Protein AF-A0A845TH77-F1 (afdb_monomer_lite)

Sequence (151 aa):
MNNPIPAAAAADISAVIPEYQSIFIAGQEVIIRQIRIGQLPAVLRAVQPLSHMLIQADALDIKSMLMLYADDCLTLLQVLAGRPREWVDALEVDDAITLFSALLEANLDFFARRVLPLLPQVMGQLRGKAEQLSTLAGPTASKASSKMATA

Radius of gyration: 27.07 Å; chains: 1; bounding box: 74×30×101 Å

Secondary structure (DSSP, 8-state):
--PPPPS-SSSSSTT----PEEEEETTEEEEE-PPPTTTHHHHHHHHGGGHHHHHH-SS--HHHHHHHSHHHHHHHHHHHHT--HHHHHT--HHHHHHHHHHHHHHHHHHIIIIIHHHHHHHHHHHHHHHHHHHHHT--------------

Structure (mmCIF, N/CA/C/O backbone):
data_AF-A0A845TH77-F1
#
_entry.id   AF-A0A845TH77-F1
#
loop_
_atom_site.group_PDB
_atom_site.id
_atom_site.type_symbol
_atom_site.label_atom_id
_atom_site.label_alt_id
_atom_site.label_comp_id
_atom_site.label_asym_id
_atom_site.label_entity_id
_atom_site.label_seq_id
_atom_site.pdbx_PDB_ins_code
_atom_site.Cartn_x
_atom_site.Cartn_y
_atom_site.Cartn_z
_atom_site.occupancy
_atom_site.B_iso_or_equiv
_atom_site.auth_seq_id
_atom_site.auth_comp_id
_atom_site.auth_asym_id
_atom_site.auth_atom_id
_atom_site.pdbx_PDB_model_num
ATOM 1 N N . MET A 1 1 ? -56.174 13.867 14.020 1.00 40.62 1 MET A N 1
ATOM 2 C CA . MET A 1 1 ? -54.808 14.291 14.392 1.00 40.62 1 MET A CA 1
ATOM 3 C C . MET A 1 1 ? -53.822 13.243 13.891 1.00 40.62 1 MET A C 1
ATOM 5 O O . MET A 1 1 ? -53.689 12.214 14.532 1.00 40.62 1 MET A O 1
ATOM 9 N N . ASN A 1 2 ? -53.192 13.472 12.734 1.00 40.78 2 ASN A N 1
ATOM 10 C CA . ASN A 1 2 ? -52.071 12.664 12.238 1.00 40.78 2 ASN A CA 1
ATOM 11 C C . ASN A 1 2 ? -50.800 13.485 12.438 1.00 40.78 2 ASN A C 1
ATOM 13 O O . ASN A 1 2 ? -50.681 14.559 11.854 1.00 40.78 2 ASN A O 1
ATOM 17 N N . ASN A 1 3 ? -49.882 13.003 13.269 1.00 43.22 3 ASN A N 1
ATOM 18 C CA . ASN A 1 3 ? -48.565 13.609 13.417 1.00 43.22 3 ASN A CA 1
ATOM 19 C C . ASN A 1 3 ? -47.627 12.924 12.404 1.00 43.22 3 ASN A C 1
ATOM 21 O O . ASN A 1 3 ? -47.511 11.697 12.467 1.00 43.22 3 ASN A O 1
ATOM 25 N N . PRO A 1 4 ? -47.004 13.631 11.444 1.00 51.97 4 PRO A N 1
ATOM 26 C CA . PRO A 1 4 ? -46.059 12.999 10.535 1.00 51.97 4 PRO A CA 1
ATOM 27 C C . PRO A 1 4 ? -44.796 12.589 11.301 1.00 51.97 4 PRO A C 1
ATOM 29 O O . PRO A 1 4 ? -44.279 13.338 12.130 1.00 51.97 4 PRO A O 1
ATOM 32 N N . ILE A 1 5 ? -44.304 11.383 11.020 1.00 54.16 5 ILE A N 1
ATOM 33 C CA . ILE A 1 5 ? -43.000 10.907 11.492 1.00 54.16 5 ILE A CA 1
ATOM 34 C C . ILE A 1 5 ? -41.933 11.863 10.926 1.00 54.16 5 ILE A C 1
ATOM 36 O O . ILE A 1 5 ? -41.940 12.099 9.714 1.00 54.16 5 ILE A O 1
ATOM 40 N N . PRO A 1 6 ? -41.027 12.433 11.741 1.00 46.31 6 PRO A N 1
ATOM 41 C CA . PRO A 1 6 ? -39.977 13.300 11.225 1.00 46.31 6 PRO A CA 1
ATOM 42 C C . PRO A 1 6 ? -39.059 12.502 10.292 1.00 46.31 6 PRO A C 1
ATOM 44 O O . PRO A 1 6 ? -38.456 11.505 10.689 1.00 46.31 6 PRO A O 1
ATOM 47 N N . ALA A 1 7 ? -38.951 12.960 9.044 1.00 48.81 7 ALA A N 1
ATOM 48 C CA . ALA A 1 7 ? -38.074 12.428 8.003 1.00 48.81 7 ALA A CA 1
ATOM 49 C C . ALA A 1 7 ? -36.592 12.753 8.282 1.00 48.81 7 ALA A C 1
ATOM 51 O O . ALA A 1 7 ? -35.927 13.398 7.479 1.00 48.81 7 ALA A O 1
ATOM 52 N N . ALA A 1 8 ? -36.077 12.351 9.445 1.00 47.66 8 ALA A N 1
ATOM 53 C CA . ALA A 1 8 ? -34.742 12.726 9.914 1.00 47.66 8 ALA A CA 1
ATOM 54 C C . ALA A 1 8 ? -33.864 11.5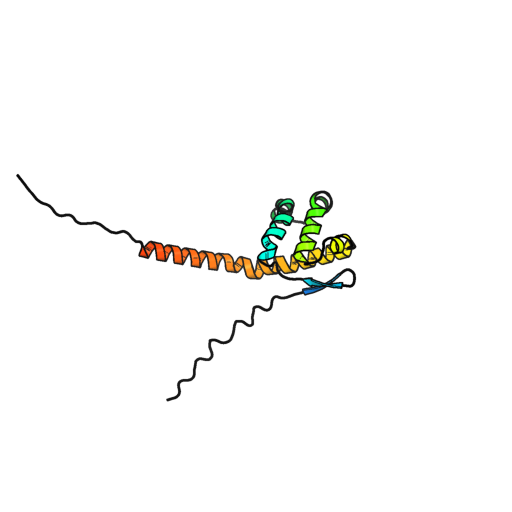34 10.338 1.00 47.66 8 ALA A C 1
ATOM 56 O O . ALA A 1 8 ? -32.885 11.725 11.048 1.00 47.66 8 ALA A O 1
ATOM 57 N N . ALA A 1 9 ? -34.180 10.305 9.918 1.00 47.09 9 ALA A N 1
ATOM 58 C CA . ALA A 1 9 ? -33.424 9.122 10.355 1.00 47.09 9 ALA A CA 1
ATOM 59 C C . ALA A 1 9 ? -33.095 8.111 9.238 1.00 47.09 9 ALA A C 1
ATOM 61 O O . ALA A 1 9 ? -32.941 6.927 9.521 1.00 47.09 9 ALA A O 1
ATOM 62 N N . ALA A 1 10 ? -32.995 8.549 7.975 1.00 41.16 10 ALA A N 1
ATOM 63 C CA . ALA A 1 10 ? -32.714 7.648 6.843 1.00 41.16 10 ALA A CA 1
ATOM 64 C C . ALA A 1 10 ? -31.610 8.108 5.867 1.00 41.16 10 ALA A C 1
ATOM 66 O O . ALA A 1 10 ? -31.280 7.376 4.941 1.00 41.16 10 ALA A O 1
ATOM 67 N N . ALA A 1 11 ? -30.988 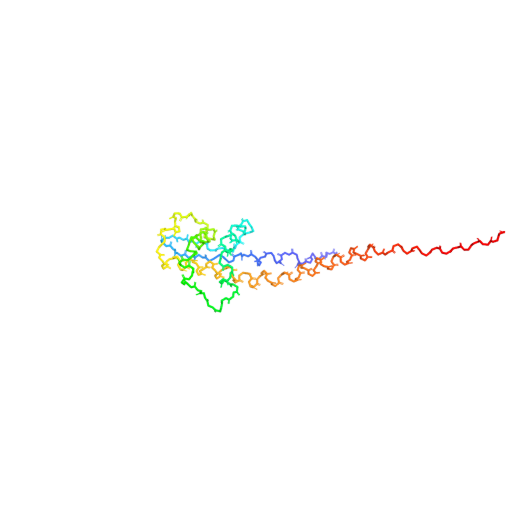9.267 6.077 1.00 44.41 11 ALA A N 1
ATOM 68 C CA . ALA A 1 11 ? -29.784 9.678 5.354 1.00 44.41 11 ALA A CA 1
ATOM 69 C C . ALA A 1 11 ? -28.787 10.111 6.429 1.00 44.41 11 ALA A C 1
ATOM 71 O O . ALA A 1 11 ? -29.055 11.062 7.149 1.00 44.41 11 ALA A O 1
ATOM 72 N N . ASP A 1 12 ? -27.762 9.324 6.745 1.00 50.72 12 ASP A N 1
ATOM 73 C CA . ASP A 1 12 ? -26.471 9.547 6.094 1.00 50.72 12 ASP A CA 1
ATOM 74 C C . ASP A 1 12 ? -25.541 8.315 6.197 1.00 50.72 12 ASP A C 1
ATOM 76 O O . ASP A 1 12 ? -24.373 8.398 6.555 1.00 50.72 12 ASP A O 1
ATOM 80 N N . ILE A 1 13 ? -26.070 7.116 5.931 1.00 44.66 13 ILE A N 1
ATOM 81 C CA . ILE A 1 13 ? -25.246 5.894 5.781 1.00 44.66 13 ILE A CA 1
ATOM 82 C C . ILE A 1 13 ? -24.741 5.763 4.323 1.00 44.66 13 ILE A C 1
ATOM 84 O O . ILE A 1 13 ? -23.925 4.905 4.002 1.00 44.66 13 ILE A O 1
ATOM 88 N N . SER A 1 14 ? -25.177 6.656 3.424 1.00 38.72 14 SER A N 1
ATOM 89 C CA . SER A 1 14 ? -24.775 6.666 2.007 1.00 38.72 14 SER A CA 1
ATOM 90 C C . SER A 1 14 ? -23.397 7.288 1.734 1.00 38.72 14 SER A C 1
ATOM 92 O O . SER A 1 14 ? -22.932 7.220 0.601 1.00 38.72 14 SER A O 1
ATOM 94 N N . ALA A 1 15 ? -22.703 7.843 2.733 1.00 51.47 15 ALA A N 1
ATOM 95 C CA . ALA A 1 15 ? -21.409 8.511 2.537 1.00 51.47 15 ALA A CA 1
ATOM 96 C C . ALA A 1 15 ? -20.170 7.648 2.870 1.00 51.47 15 ALA A C 1
ATOM 98 O O . ALA A 1 15 ? -19.074 8.176 3.056 1.00 51.47 15 ALA A O 1
ATOM 99 N N . VAL A 1 16 ? -20.303 6.317 2.931 1.00 47.34 16 VAL A N 1
ATOM 100 C CA . VAL A 1 16 ? -19.157 5.402 3.103 1.00 47.34 16 VAL A CA 1
ATOM 101 C C . VAL A 1 16 ? -19.146 4.347 2.000 1.00 47.34 16 VAL A C 1
ATOM 103 O O . VAL A 1 16 ? -19.108 3.149 2.257 1.00 47.34 16 VAL A O 1
ATOM 106 N N . ILE A 1 17 ? -19.179 4.781 0.741 1.00 51.06 17 ILE A N 1
ATOM 107 C CA . ILE A 1 17 ? -18.662 3.938 -0.341 1.00 51.06 17 ILE A CA 1
ATOM 108 C C . ILE A 1 17 ? -17.141 4.125 -0.292 1.00 51.06 17 ILE A C 1
ATOM 110 O O . ILE A 1 17 ? -16.672 5.256 -0.449 1.00 51.06 17 ILE A O 1
ATOM 114 N N . PRO A 1 18 ? -16.345 3.089 0.021 1.00 55.78 18 PRO A N 1
ATOM 115 C CA . PRO A 1 18 ? -14.904 3.213 -0.088 1.00 55.78 18 PRO A CA 1
ATOM 116 C C . PRO A 1 18 ? -14.586 3.432 -1.566 1.00 55.78 18 PRO A C 1
ATOM 118 O O . PRO A 1 18 ? -15.008 2.644 -2.412 1.00 55.78 18 PRO A O 1
ATOM 121 N N . GLU A 1 19 ? -13.887 4.518 -1.874 1.00 62.41 19 GLU A N 1
ATOM 122 C CA . GLU A 1 19 ? -13.335 4.725 -3.205 1.00 62.41 19 GLU A CA 1
ATOM 123 C C . GLU A 1 19 ? -12.329 3.598 -3.445 1.00 62.41 19 GLU A C 1
ATOM 125 O O . GLU A 1 19 ? -11.306 3.491 -2.767 1.00 62.41 19 GLU A O 1
ATOM 130 N N . TYR A 1 20 ? -12.690 2.680 -4.336 1.00 69.38 20 TYR A N 1
ATOM 131 C CA . TYR A 1 20 ? -11.771 1.679 -4.846 1.00 69.38 20 TYR A CA 1
ATOM 132 C C . TYR A 1 20 ? -11.293 2.190 -6.196 1.00 69.38 20 TYR A C 1
ATOM 134 O O . TYR A 1 20 ? -12.110 2.456 -7.078 1.00 69.38 20 TYR A O 1
ATOM 142 N N . GLN A 1 21 ? -9.985 2.321 -6.354 1.00 83.69 21 GLN A N 1
ATOM 143 C CA . GLN A 1 21 ? -9.393 2.646 -7.641 1.00 83.69 21 GLN A CA 1
ATOM 144 C C . GLN A 1 21 ? -9.062 1.338 -8.355 1.00 83.69 21 GLN A C 1
ATOM 146 O O . GLN A 1 21 ? -8.429 0.457 -7.777 1.00 83.69 21 GLN A O 1
ATOM 151 N N . SER A 1 22 ? -9.517 1.191 -9.595 1.00 88.81 22 SER A N 1
ATOM 152 C CA . SER A 1 22 ? -9.094 0.086 -10.449 1.00 88.81 22 SER A CA 1
ATOM 153 C C . SER A 1 22 ? -7.936 0.543 -11.329 1.00 88.81 22 SER A C 1
ATOM 155 O O . SER A 1 22 ? -8.014 1.612 -11.939 1.00 88.81 22 SER A O 1
ATOM 157 N N . ILE A 1 23 ? -6.866 -0.246 -11.369 1.00 92.38 23 ILE A N 1
ATOM 158 C CA . ILE A 1 23 ? -5.711 -0.032 -12.246 1.00 92.38 23 ILE A CA 1
ATOM 159 C C . ILE A 1 23 ? -5.384 -1.327 -12.993 1.00 92.38 23 ILE A C 1
ATOM 161 O O . ILE A 1 23 ? -5.614 -2.419 -12.476 1.00 92.38 23 ILE A O 1
ATOM 165 N N . PHE A 1 24 ? -4.836 -1.221 -14.201 1.00 92.81 24 PHE A N 1
ATOM 166 C CA . PHE A 1 24 ? -4.335 -2.374 -14.952 1.00 92.81 24 PHE A CA 1
ATOM 167 C C . PHE A 1 24 ? -2.824 -2.503 -14.751 1.00 92.81 24 PHE A C 1
ATOM 169 O O . PHE A 1 24 ? -2.097 -1.561 -15.045 1.00 92.81 24 PHE A O 1
ATOM 176 N N . ILE A 1 25 ? -2.372 -3.660 -14.265 1.00 95.44 25 ILE A N 1
ATOM 177 C CA . ILE A 1 25 ? -0.963 -3.994 -14.000 1.00 95.44 25 ILE A CA 1
ATOM 178 C C . ILE A 1 25 ? -0.694 -5.387 -14.568 1.00 95.44 25 ILE A C 1
ATOM 180 O O . ILE A 1 25 ? -1.485 -6.300 -14.317 1.00 95.44 25 ILE A O 1
ATOM 184 N N . ALA A 1 26 ? 0.378 -5.565 -15.346 1.00 91.81 26 ALA A N 1
ATOM 185 C CA . ALA A 1 26 ? 0.734 -6.844 -15.971 1.00 91.81 26 ALA A CA 1
ATOM 186 C C . ALA A 1 26 ? -0.445 -7.536 -16.701 1.00 91.81 26 ALA A C 1
ATOM 188 O O . ALA A 1 26 ? -0.648 -8.748 -16.609 1.00 91.81 26 ALA A O 1
ATOM 189 N N . GLY A 1 27 ? -1.285 -6.752 -17.389 1.00 89.25 27 GLY A N 1
ATOM 190 C CA . GLY A 1 27 ? -2.462 -7.252 -18.115 1.00 89.25 27 GLY A CA 1
ATOM 191 C C . GLY A 1 27 ? -3.628 -7.718 -17.232 1.00 89.25 27 GLY A C 1
ATOM 192 O O . GLY A 1 27 ? -4.580 -8.308 -17.742 1.00 89.25 27 GLY A O 1
ATOM 193 N N . GLN A 1 28 ? -3.583 -7.456 -15.924 1.00 91.38 28 GLN A N 1
ATOM 194 C CA . GLN A 1 28 ? -4.634 -7.803 -14.972 1.00 91.38 28 GLN A CA 1
ATOM 195 C C . GLN A 1 28 ? -5.215 -6.563 -14.302 1.00 91.38 28 GLN A C 1
ATOM 197 O O . GLN A 1 28 ? -4.504 -5.620 -13.962 1.00 91.38 28 GLN A O 1
ATOM 202 N N . GLU A 1 29 ? -6.522 -6.592 -14.058 1.00 93.31 29 GLU A N 1
ATOM 203 C CA . GLU A 1 29 ? -7.177 -5.578 -13.242 1.00 93.31 29 GLU A CA 1
ATOM 204 C C . GLU A 1 29 ? -6.818 -5.788 -11.760 1.00 93.31 29 GLU A C 1
ATOM 206 O O . GLU A 1 29 ? -6.990 -6.877 -11.194 1.00 93.31 29 GLU A O 1
ATOM 211 N N . VAL A 1 30 ? -6.310 -4.741 -11.115 1.00 94.25 30 VAL A N 1
ATOM 212 C CA . VAL A 1 30 ? -5.979 -4.702 -9.691 1.00 94.25 30 VAL A CA 1
ATOM 213 C C . VAL A 1 30 ? -6.860 -3.659 -9.018 1.00 94.25 30 VAL A C 1
ATOM 215 O O . VAL A 1 30 ? -6.832 -2.477 -9.350 1.00 94.25 30 VAL A O 1
ATOM 218 N N . ILE A 1 31 ? -7.647 -4.112 -8.041 1.00 91.81 31 ILE A N 1
ATOM 219 C CA . ILE A 1 31 ? -8.531 -3.241 -7.269 1.00 91.81 31 ILE A CA 1
ATOM 220 C C . ILE A 1 31 ? -7.775 -2.745 -6.040 1.00 91.81 31 ILE A C 1
ATOM 222 O O . ILE A 1 31 ? -7.575 -3.494 -5.081 1.00 91.81 31 ILE A O 1
ATOM 226 N N . ILE A 1 32 ? -7.413 -1.469 -6.051 1.00 91.25 32 ILE A N 1
ATOM 227 C CA . ILE A 1 32 ? -6.773 -0.772 -4.943 1.00 91.25 32 ILE A CA 1
ATOM 228 C C . ILE A 1 32 ? -7.813 -0.460 -3.869 1.00 91.25 32 ILE A C 1
ATOM 230 O O . ILE A 1 32 ? -8.905 0.043 -4.146 1.00 91.25 32 ILE A O 1
ATOM 234 N N . ARG A 1 33 ? -7.484 -0.796 -2.618 1.00 87.56 33 ARG A N 1
ATOM 235 C CA . ARG A 1 33 ? -8.360 -0.608 -1.458 1.00 87.56 33 ARG A CA 1
ATOM 236 C C . ARG A 1 33 ? -7.583 -0.029 -0.282 1.00 87.56 33 ARG A C 1
ATOM 238 O O . ARG A 1 33 ? -6.383 -0.250 -0.141 1.00 87.56 33 ARG A O 1
ATOM 245 N N . GLN A 1 34 ? -8.316 0.647 0.594 1.00 86.62 34 GLN A N 1
ATOM 246 C CA . GLN A 1 34 ? -7.819 1.082 1.897 1.00 86.62 34 GLN A CA 1
ATOM 247 C C . GLN A 1 34 ? -7.445 -0.131 2.766 1.00 86.62 34 GLN A C 1
ATOM 249 O O . GLN A 1 34 ? -8.134 -1.159 2.733 1.00 86.62 34 GLN A O 1
ATOM 254 N N . ILE A 1 35 ? -6.380 0.002 3.563 1.00 87.25 35 ILE A N 1
ATOM 255 C CA . ILE A 1 35 ? -5.907 -1.017 4.508 1.00 87.25 35 ILE A CA 1
ATOM 256 C C . ILE A 1 35 ? -7.045 -1.436 5.439 1.00 87.25 35 ILE A C 1
ATOM 258 O O . ILE A 1 35 ? -7.619 -0.632 6.176 1.00 87.25 35 ILE A O 1
ATOM 262 N N . ARG A 1 36 ? -7.345 -2.736 5.451 1.00 86.31 36 ARG A N 1
ATOM 263 C CA . ARG A 1 36 ? -8.288 -3.331 6.401 1.00 86.31 36 ARG A CA 1
ATOM 264 C C . ARG A 1 36 ? -7.610 -3.557 7.744 1.00 86.31 36 ARG A C 1
ATOM 266 O O . ARG A 1 36 ? -6.425 -3.877 7.806 1.00 86.31 36 ARG A O 1
ATOM 273 N N . ILE A 1 37 ? -8.392 -3.537 8.823 1.00 85.75 37 ILE A N 1
ATOM 274 C CA . ILE A 1 37 ? -7.868 -3.778 10.176 1.00 85.75 37 ILE A CA 1
ATOM 275 C C . ILE A 1 37 ? -7.130 -5.124 10.298 1.00 85.75 37 ILE A C 1
ATOM 277 O O . ILE A 1 37 ? -6.101 -5.205 10.959 1.00 85.75 37 ILE A O 1
ATOM 281 N N . GLY A 1 38 ? -7.593 -6.161 9.589 1.00 88.12 38 GLY A N 1
ATOM 282 C CA . GLY A 1 38 ? -6.934 -7.472 9.561 1.00 88.12 38 GLY A CA 1
ATOM 283 C C . GLY A 1 38 ? -5.595 -7.496 8.814 1.00 88.12 38 GLY A C 1
ATOM 284 O O . GLY A 1 38 ? -4.777 -8.370 9.074 1.00 88.12 38 GLY A O 1
ATOM 285 N N . GLN A 1 39 ? -5.345 -6.537 7.915 1.00 88.56 39 GLN A N 1
ATOM 286 C CA . GLN A 1 39 ? -4.064 -6.386 7.212 1.00 88.56 39 GLN A CA 1
ATOM 287 C C . GLN A 1 39 ? -3.055 -5.577 8.033 1.00 88.56 39 GLN A C 1
ATOM 289 O O . GLN A 1 39 ? -1.853 -5.703 7.808 1.00 88.56 39 GLN A O 1
ATOM 294 N N . LEU A 1 40 ? -3.520 -4.784 9.005 1.00 88.00 40 LEU A N 1
ATOM 295 C CA . LEU A 1 40 ? -2.685 -3.866 9.775 1.00 88.00 40 LEU A CA 1
ATOM 296 C C . LEU A 1 40 ? -1.466 -4.548 10.428 1.00 88.00 40 LEU A C 1
ATOM 298 O O . LEU A 1 40 ? -0.372 -4.007 10.287 1.00 88.00 40 LEU A O 1
ATOM 302 N N . PRO A 1 41 ? -1.568 -5.742 11.056 1.00 87.75 41 PRO A N 1
ATO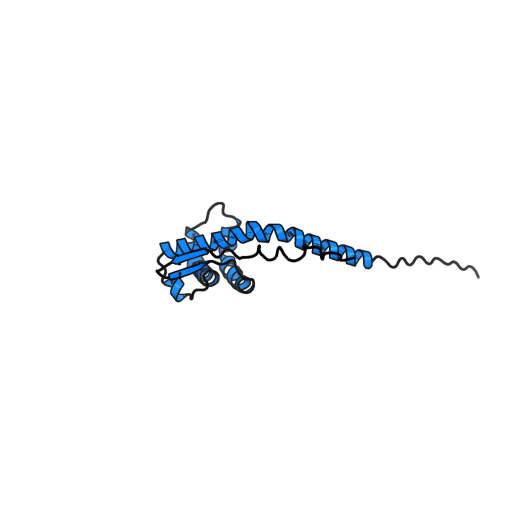M 303 C CA . PRO A 1 41 ? -0.392 -6.402 11.625 1.00 87.75 41 PRO A CA 1
ATOM 304 C C . PRO A 1 41 ? 0.672 -6.762 10.581 1.00 87.75 41 PRO A C 1
ATOM 306 O O . PRO A 1 41 ? 1.864 -6.660 10.857 1.00 87.75 41 PRO A O 1
ATOM 309 N N . ALA A 1 42 ? 0.251 -7.190 9.388 1.00 89.00 42 ALA A N 1
ATOM 310 C CA . ALA A 1 42 ? 1.163 -7.558 8.309 1.00 89.00 42 ALA A CA 1
ATOM 311 C C . ALA A 1 42 ? 1.814 -6.316 7.684 1.00 89.00 42 ALA A C 1
ATOM 313 O O . ALA A 1 42 ? 3.028 -6.290 7.504 1.00 89.00 42 ALA A O 1
ATOM 314 N N . VAL A 1 43 ? 1.024 -5.264 7.446 1.00 87.81 43 VAL A N 1
ATOM 315 C CA . VAL A 1 43 ? 1.509 -3.974 6.937 1.00 87.81 43 VAL A CA 1
ATOM 316 C C . VAL A 1 43 ? 2.509 -3.345 7.902 1.00 87.81 43 VAL A C 1
ATOM 318 O O . VAL A 1 43 ? 3.601 -2.980 7.486 1.00 87.81 43 VAL A O 1
ATOM 321 N N . LEU A 1 44 ? 2.188 -3.265 9.199 1.00 87.81 44 LEU A N 1
ATOM 322 C CA . LEU A 1 44 ? 3.098 -2.695 10.198 1.00 87.81 44 LEU A CA 1
ATOM 323 C C . LEU A 1 44 ? 4.419 -3.463 10.275 1.00 87.81 44 LEU A C 1
ATOM 325 O O . LEU A 1 44 ? 5.465 -2.844 10.439 1.00 87.81 44 LEU A O 1
ATOM 329 N N . ARG A 1 45 ? 4.386 -4.793 10.131 1.00 88.38 45 ARG A N 1
ATOM 330 C CA . ARG A 1 45 ? 5.599 -5.617 10.123 1.00 88.38 45 ARG A CA 1
ATOM 331 C C . ARG A 1 45 ? 6.464 -5.347 8.889 1.00 88.38 45 ARG A C 1
ATOM 333 O O . ARG A 1 45 ? 7.665 -5.203 9.051 1.00 88.38 45 ARG A O 1
ATOM 340 N N . ALA A 1 46 ? 5.855 -5.224 7.708 1.00 87.50 46 ALA A N 1
ATOM 341 C CA . ALA A 1 46 ? 6.560 -4.901 6.464 1.00 87.50 46 ALA A CA 1
ATOM 342 C C . ALA A 1 46 ? 7.099 -3.457 6.440 1.00 87.50 46 ALA A C 1
ATOM 344 O O . ALA A 1 46 ? 8.138 -3.179 5.858 1.00 87.50 46 ALA A O 1
ATOM 345 N N . VAL A 1 47 ? 6.411 -2.521 7.098 1.00 85.44 47 VAL A N 1
ATOM 346 C CA . VAL A 1 47 ? 6.817 -1.108 7.155 1.00 85.44 47 VAL A CA 1
ATOM 347 C C . VAL A 1 47 ? 7.844 -0.835 8.259 1.00 85.44 47 VAL A C 1
ATOM 349 O O . VAL A 1 47 ? 8.573 0.151 8.180 1.00 85.44 47 VAL A O 1
ATOM 352 N N . GLN A 1 48 ? 7.942 -1.675 9.294 1.00 85.94 48 GLN A N 1
ATOM 353 C CA . GLN A 1 48 ? 8.831 -1.428 10.436 1.00 85.94 48 GLN A CA 1
ATOM 354 C C . GLN A 1 48 ? 10.297 -1.172 10.026 1.00 85.94 48 GLN A C 1
ATOM 356 O O . GLN A 1 48 ? 10.848 -0.173 10.507 1.00 85.94 48 GLN A O 1
ATOM 361 N N . PRO A 1 49 ? 10.907 -1.947 9.106 1.00 84.06 49 PRO A N 1
ATOM 362 C CA . PRO A 1 49 ? 12.269 -1.687 8.632 1.00 84.06 49 PRO A CA 1
ATOM 363 C C . PRO A 1 49 ? 12.398 -0.354 7.876 1.00 84.06 49 PRO A C 1
ATOM 365 O O . PRO A 1 49 ? 13.436 0.299 7.938 1.00 84.06 49 PRO A O 1
ATOM 368 N N . LEU A 1 50 ? 11.311 0.089 7.234 1.00 76.81 50 LEU A N 1
ATOM 369 C CA . LEU A 1 50 ? 11.209 1.317 6.435 1.00 76.81 50 LEU A CA 1
ATOM 370 C C . LEU A 1 50 ? 10.862 2.568 7.260 1.00 76.81 50 LEU A C 1
ATOM 372 O O . LEU A 1 50 ? 10.909 3.685 6.745 1.00 76.81 50 LEU A O 1
ATOM 376 N N . SER A 1 51 ? 10.488 2.406 8.531 1.00 75.25 51 SER A N 1
ATOM 377 C CA . SER A 1 51 ? 9.883 3.460 9.363 1.00 75.25 51 SER A CA 1
ATOM 378 C C . SER A 1 51 ? 10.697 4.755 9.433 1.00 75.25 51 SER A C 1
ATOM 380 O O . SER A 1 51 ? 10.128 5.841 9.354 1.00 75.25 51 SER A O 1
ATOM 382 N N . HIS A 1 52 ? 12.024 4.660 9.524 1.00 71.56 52 HIS A N 1
ATOM 383 C CA . HIS A 1 52 ? 12.898 5.833 9.576 1.00 71.56 52 HIS A CA 1
ATOM 384 C C . HIS A 1 52 ? 12.878 6.619 8.257 1.00 71.56 52 HIS A C 1
ATOM 386 O O . HIS A 1 52 ? 12.809 7.844 8.286 1.00 71.56 52 HIS A O 1
ATOM 392 N N . MET A 1 53 ? 12.843 5.925 7.113 1.00 67.38 53 MET A N 1
ATOM 393 C CA . MET A 1 53 ? 12.730 6.554 5.791 1.00 67.38 53 MET A CA 1
ATOM 394 C C . MET A 1 53 ? 11.385 7.253 5.596 1.00 67.38 53 MET A C 1
ATOM 396 O O . MET A 1 53 ? 11.336 8.331 5.022 1.00 67.38 53 MET A O 1
ATOM 400 N N . LEU A 1 54 ? 10.292 6.659 6.074 1.00 66.44 54 LEU A N 1
ATOM 401 C CA . LEU A 1 54 ? 8.952 7.216 5.865 1.00 66.44 54 LEU A CA 1
ATOM 402 C C . LEU A 1 54 ? 8.640 8.405 6.782 1.00 66.44 54 LEU A C 1
ATOM 404 O O . LEU A 1 54 ? 7.826 9.249 6.425 1.00 66.44 54 LEU A O 1
ATOM 408 N N . ILE A 1 55 ? 9.249 8.459 7.971 1.00 67.94 55 ILE A N 1
ATOM 409 C CA . ILE A 1 55 ? 8.962 9.488 8.983 1.00 67.94 55 ILE A CA 1
ATOM 410 C C . ILE A 1 55 ? 9.898 10.696 8.854 1.00 67.94 55 ILE A C 1
ATOM 412 O O . ILE A 1 55 ? 9.485 11.813 9.158 1.00 67.94 55 ILE A O 1
ATOM 416 N N . GLN A 1 56 ? 11.157 10.487 8.457 1.00 62.78 56 GLN A N 1
ATOM 417 C CA . GLN A 1 56 ? 12.192 11.528 8.515 1.00 62.78 56 GLN A CA 1
ATOM 418 C C . GLN A 1 56 ? 12.552 12.136 7.159 1.00 62.78 56 GLN A C 1
ATOM 420 O O . GLN A 1 56 ? 13.338 13.081 7.128 1.00 62.78 56 GLN A O 1
ATOM 425 N N . ALA A 1 57 ? 12.042 11.601 6.050 1.00 56.16 57 ALA A N 1
ATOM 426 C CA . ALA A 1 57 ? 12.514 12.015 4.740 1.00 56.16 57 ALA A CA 1
ATOM 427 C C . ALA A 1 57 ? 11.593 13.054 4.086 1.00 56.16 57 ALA A C 1
ATOM 429 O O . ALA A 1 57 ? 10.418 12.792 3.837 1.00 56.16 57 ALA A O 1
ATOM 430 N N . ASP A 1 58 ? 12.170 14.205 3.730 1.00 58.22 58 ASP A N 1
ATOM 431 C CA . ASP A 1 58 ? 11.549 15.191 2.832 1.00 58.22 58 ASP A CA 1
ATOM 432 C C . ASP A 1 58 ? 11.378 14.634 1.398 1.00 58.22 58 ASP A C 1
ATOM 434 O O . ASP A 1 58 ? 10.612 15.174 0.600 1.00 58.22 58 ASP A O 1
ATOM 438 N N . ALA A 1 59 ? 12.084 13.543 1.063 1.00 57.12 59 ALA A N 1
ATOM 439 C CA . ALA A 1 59 ? 11.999 12.817 -0.203 1.00 57.12 59 ALA A CA 1
ATOM 440 C C . ALA A 1 59 ? 12.282 11.316 -0.008 1.00 57.12 59 ALA A C 1
ATOM 442 O O . ALA A 1 59 ? 13.102 10.937 0.821 1.00 57.12 59 ALA A O 1
ATOM 443 N N . LEU A 1 60 ? 11.644 10.452 -0.800 1.00 64.94 60 LEU A N 1
ATOM 444 C CA . LEU A 1 60 ? 11.815 8.998 -0.708 1.00 64.94 60 LEU A CA 1
ATOM 445 C C . LEU A 1 60 ? 13.256 8.575 -1.075 1.00 64.94 60 LEU A C 1
ATOM 447 O O . LEU A 1 60 ? 13.688 8.791 -2.208 1.00 64.94 60 LEU A O 1
ATOM 451 N N . ASP A 1 61 ? 13.999 7.943 -0.153 1.00 74.19 61 ASP A N 1
ATOM 452 C CA . ASP A 1 61 ? 15.331 7.375 -0.440 1.00 74.19 61 ASP A CA 1
ATOM 453 C C . ASP A 1 61 ? 15.206 6.039 -1.191 1.00 74.19 61 ASP A C 1
ATOM 455 O O . ASP A 1 61 ? 15.314 4.936 -0.644 1.00 74.19 61 ASP A O 1
ATOM 459 N N . ILE A 1 62 ? 14.972 6.166 -2.497 1.00 71.50 62 ILE A N 1
ATOM 460 C CA . ILE A 1 62 ? 14.795 5.055 -3.438 1.00 71.50 62 ILE A CA 1
ATOM 461 C C . ILE A 1 62 ? 15.999 4.102 -3.410 1.00 71.50 62 ILE A C 1
ATOM 463 O O . ILE A 1 62 ? 15.832 2.890 -3.543 1.00 71.50 62 ILE A O 1
ATOM 467 N N . LYS A 1 63 ? 17.220 4.617 -3.200 1.00 77.44 63 LYS A N 1
ATOM 468 C CA . LYS A 1 63 ? 18.430 3.787 -3.180 1.00 77.44 63 LYS A CA 1
ATOM 469 C C . LYS A 1 63 ? 18.402 2.826 -1.995 1.00 77.44 63 LYS A C 1
ATOM 471 O O . LYS A 1 63 ? 18.640 1.635 -2.184 1.00 77.44 63 LYS A O 1
ATOM 476 N N . SER A 1 64 ? 18.110 3.322 -0.795 1.00 77.38 64 SER A N 1
ATOM 477 C CA . SER A 1 64 ? 18.022 2.471 0.395 1.00 77.38 64 SER A CA 1
ATOM 478 C C . SER A 1 64 ? 16.846 1.502 0.309 1.00 77.38 64 SER A C 1
ATOM 480 O O . SER A 1 64 ? 17.014 0.332 0.648 1.00 77.38 64 SER A O 1
ATOM 482 N N . MET A 1 65 ? 15.694 1.927 -0.223 1.00 77.25 65 MET A N 1
ATOM 483 C CA . MET A 1 65 ? 14.569 1.017 -0.480 1.00 77.25 65 MET A CA 1
ATOM 484 C C . MET A 1 65 ? 14.965 -0.160 -1.375 1.00 77.25 65 MET A C 1
ATOM 486 O O . MET A 1 65 ? 14.684 -1.302 -1.028 1.00 77.25 65 MET A O 1
ATOM 490 N N . LEU A 1 66 ? 15.659 0.096 -2.487 1.00 77.75 66 LEU A N 1
ATOM 491 C CA . LEU A 1 66 ? 16.060 -0.955 -3.426 1.00 77.75 66 LEU A CA 1
ATOM 492 C C . LEU A 1 66 ? 17.216 -1.820 -2.910 1.00 77.75 66 LEU A C 1
ATOM 494 O O . LEU A 1 66 ? 17.245 -3.018 -3.170 1.00 77.75 66 LEU A O 1
ATOM 498 N N . MET A 1 67 ? 18.187 -1.239 -2.202 1.00 81.62 67 MET A N 1
ATOM 499 C CA . MET A 1 67 ? 19.391 -1.971 -1.791 1.00 81.62 67 MET A CA 1
ATOM 500 C C . MET A 1 67 ? 19.246 -2.714 -0.464 1.00 81.62 67 MET A C 1
ATOM 502 O O . MET A 1 67 ? 19.920 -3.721 -0.266 1.00 81.62 67 MET A O 1
ATOM 506 N N . LEU A 1 68 ? 18.423 -2.211 0.457 1.00 84.56 68 LEU A N 1
ATOM 507 C CA . LEU A 1 68 ? 18.356 -2.722 1.829 1.00 84.56 68 LEU A CA 1
ATOM 508 C C . LEU A 1 68 ? 16.998 -3.325 2.179 1.00 84.56 68 LEU A C 1
ATOM 510 O O . LEU A 1 68 ? 16.941 -4.191 3.045 1.00 84.56 68 LEU A O 1
ATOM 514 N N . TYR A 1 69 ? 15.927 -2.895 1.507 1.00 86.44 69 TYR A N 1
ATOM 515 C CA . TYR A 1 69 ? 14.558 -3.226 1.907 1.00 86.44 69 TYR A CA 1
ATOM 516 C C . TYR A 1 69 ? 13.678 -3.694 0.745 1.00 86.44 69 TYR A C 1
ATOM 518 O O . TYR A 1 69 ? 12.451 -3.608 0.819 1.00 86.44 69 TYR A O 1
ATOM 526 N N . ALA A 1 70 ? 14.283 -4.190 -0.339 1.00 87.06 70 ALA A N 1
ATOM 527 C CA . ALA A 1 70 ? 13.535 -4.629 -1.514 1.00 87.06 70 ALA A CA 1
ATOM 528 C C . ALA A 1 7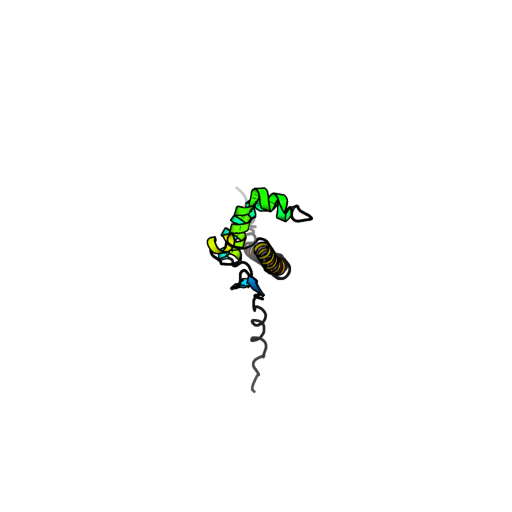0 ? 12.503 -5.707 -1.151 1.00 87.06 70 ALA A C 1
ATOM 530 O O . ALA A 1 70 ? 11.350 -5.621 -1.566 1.00 87.06 70 ALA A O 1
ATOM 531 N N . ASP A 1 71 ? 12.881 -6.674 -0.312 1.00 90.81 71 ASP A N 1
ATOM 532 C CA . ASP A 1 71 ? 11.984 -7.759 0.093 1.00 90.81 71 ASP A CA 1
ATOM 533 C C . ASP A 1 71 ? 10.812 -7.281 0.970 1.00 90.81 71 ASP A C 1
ATOM 535 O O . ASP A 1 71 ? 9.675 -7.738 0.809 1.00 90.81 71 ASP A O 1
ATOM 539 N N . ASP A 1 72 ? 11.055 -6.300 1.842 1.00 90.31 72 ASP A N 1
ATOM 540 C CA . ASP A 1 72 ? 10.013 -5.658 2.647 1.00 90.31 72 ASP A CA 1
ATOM 541 C C . ASP A 1 72 ? 9.027 -4.881 1.763 1.00 90.31 72 ASP A C 1
ATOM 543 O O . ASP A 1 72 ? 7.813 -4.942 1.971 1.00 90.31 72 ASP A O 1
ATOM 547 N N . CYS A 1 73 ? 9.529 -4.207 0.722 1.00 88.06 73 CYS A N 1
ATOM 548 C CA . CYS A 1 73 ? 8.701 -3.499 -0.255 1.00 88.06 73 CYS A CA 1
ATOM 549 C C . CYS A 1 73 ? 7.815 -4.465 -1.051 1.00 88.06 73 CYS A C 1
ATOM 551 O O . CYS A 1 73 ? 6.619 -4.219 -1.212 1.00 88.06 73 CYS A O 1
ATOM 553 N N . LEU A 1 74 ? 8.366 -5.594 -1.499 1.00 92.75 74 LEU A N 1
ATOM 554 C CA . LEU A 1 74 ? 7.609 -6.625 -2.214 1.00 92.75 74 LEU A CA 1
ATOM 555 C C . LEU A 1 74 ? 6.570 -7.300 -1.299 1.00 92.75 74 LEU A C 1
ATOM 557 O O . LEU A 1 74 ? 5.438 -7.550 -1.714 1.00 92.75 74 LEU A O 1
ATOM 561 N N . THR A 1 75 ? 6.900 -7.516 -0.024 1.00 92.69 75 THR A N 1
ATOM 562 C CA . THR A 1 75 ? 5.944 -7.995 0.990 1.00 92.69 75 THR A CA 1
ATOM 563 C C . THR A 1 75 ? 4.812 -6.992 1.211 1.00 92.69 75 THR A C 1
ATOM 565 O O . THR A 1 75 ? 3.643 -7.372 1.310 1.00 92.69 75 THR A O 1
ATOM 568 N N . LEU A 1 76 ? 5.128 -5.698 1.252 1.00 90.62 76 LEU A N 1
ATOM 569 C CA . LEU A 1 76 ? 4.130 -4.644 1.380 1.00 90.62 76 LEU A CA 1
ATOM 570 C C . LEU A 1 76 ? 3.186 -4.620 0.167 1.00 90.62 76 LEU A C 1
ATOM 572 O O . LEU A 1 76 ? 1.967 -4.593 0.347 1.00 90.62 76 LEU A O 1
ATOM 576 N N . LEU A 1 77 ? 3.728 -4.718 -1.051 1.00 93.25 77 LEU A N 1
ATOM 577 C CA . LEU A 1 77 ? 2.947 -4.840 -2.286 1.00 93.25 77 LEU A CA 1
ATOM 578 C C . LEU A 1 77 ? 2.013 -6.051 -2.254 1.00 93.25 77 LEU A C 1
ATOM 580 O O . LEU A 1 77 ? 0.823 -5.909 -2.527 1.00 93.25 77 LEU A O 1
ATOM 584 N N . GLN A 1 78 ? 2.514 -7.219 -1.849 1.00 95.31 78 GLN A N 1
ATOM 585 C CA . GLN A 1 78 ? 1.725 -8.446 -1.720 1.00 95.31 78 GLN A CA 1
ATOM 586 C C . GLN A 1 78 ? 0.506 -8.245 -0.807 1.00 95.31 78 GLN A C 1
ATOM 588 O O . GLN A 1 78 ? -0.631 -8.565 -1.173 1.00 95.31 78 GLN A O 1
ATOM 593 N N . VAL A 1 79 ? 0.736 -7.695 0.389 1.00 92.69 79 VAL A N 1
ATOM 594 C CA . VAL A 1 79 ? -0.303 -7.509 1.409 1.00 92.69 79 VAL A CA 1
ATOM 595 C C . VAL A 1 79 ? -1.339 -6.480 0.970 1.00 92.69 79 VAL A C 1
ATOM 597 O O . VAL A 1 79 ? -2.537 -6.710 1.158 1.00 92.69 79 VAL A O 1
ATOM 600 N N . LEU A 1 80 ? -0.896 -5.352 0.410 1.00 91.12 80 LEU A N 1
ATOM 601 C CA . LEU A 1 80 ? -1.779 -4.246 0.048 1.00 91.12 80 LEU A CA 1
ATOM 602 C C . LEU A 1 80 ? -2.539 -4.510 -1.259 1.00 91.12 80 LEU A C 1
ATOM 604 O O . LEU A 1 80 ? -3.733 -4.224 -1.324 1.00 91.12 80 LEU A O 1
ATOM 608 N N . ALA A 1 81 ? -1.895 -5.108 -2.267 1.00 93.06 81 ALA A N 1
ATOM 609 C CA . ALA A 1 81 ? -2.546 -5.485 -3.523 1.00 93.06 81 ALA A CA 1
ATOM 610 C C . ALA A 1 81 ? -3.450 -6.722 -3.376 1.00 93.06 81 ALA A C 1
ATOM 612 O O . ALA A 1 81 ? -4.310 -6.968 -4.222 1.00 93.06 81 ALA A O 1
ATOM 613 N N . GLY A 1 82 ? -3.263 -7.526 -2.320 1.00 92.56 82 GLY A N 1
ATOM 614 C CA . GLY A 1 82 ? -3.999 -8.778 -2.133 1.00 92.56 82 GLY A CA 1
ATOM 615 C C . GLY A 1 82 ? -3.683 -9.805 -3.225 1.00 92.56 82 GLY A C 1
ATOM 616 O O . GLY A 1 82 ? -4.569 -10.537 -3.673 1.00 92.56 82 GLY A O 1
ATOM 617 N N . ARG A 1 83 ? -2.429 -9.825 -3.685 1.00 94.50 83 ARG A N 1
ATOM 618 C CA . ARG A 1 83 ? -1.911 -10.720 -4.728 1.00 94.50 83 ARG A CA 1
ATOM 619 C C . ARG A 1 83 ? -0.855 -11.655 -4.131 1.00 94.50 83 ARG A C 1
ATOM 621 O O . ARG A 1 83 ? -0.247 -11.296 -3.127 1.00 94.50 83 ARG A O 1
ATOM 628 N N . PRO A 1 84 ? -0.657 -12.867 -4.679 1.00 94.88 84 PRO A N 1
ATOM 629 C CA . PRO A 1 84 ? 0.381 -13.774 -4.194 1.00 94.88 84 PRO A CA 1
ATOM 630 C C . PRO A 1 84 ? 1.777 -13.217 -4.484 1.00 94.88 84 PRO A C 1
ATOM 632 O O . PRO A 1 84 ? 1.956 -12.435 -5.417 1.00 94.88 84 PRO A O 1
ATOM 635 N N . ARG A 1 85 ? 2.773 -13.650 -3.703 1.00 93.44 85 ARG A N 1
ATOM 636 C CA . ARG A 1 85 ? 4.150 -13.160 -3.835 1.00 93.44 85 ARG A CA 1
ATOM 637 C C . ARG A 1 85 ? 4.742 -13.443 -5.217 1.00 93.44 85 ARG A C 1
ATOM 639 O O . ARG A 1 85 ? 5.302 -12.543 -5.819 1.00 93.44 85 ARG A O 1
ATOM 646 N N . GLU A 1 86 ? 4.478 -14.629 -5.759 1.00 96.00 86 GLU A N 1
ATOM 647 C CA . GLU A 1 86 ? 4.894 -15.029 -7.112 1.00 96.00 86 GLU A CA 1
ATOM 648 C C . GLU A 1 86 ? 4.410 -14.063 -8.204 1.00 96.00 86 GLU A C 1
ATOM 650 O O . GLU A 1 86 ? 5.110 -13.838 -9.184 1.00 96.00 86 GLU A O 1
ATOM 655 N N . TRP A 1 87 ? 3.224 -13.468 -8.035 1.00 96.44 87 TRP A N 1
ATOM 656 C CA . TRP A 1 87 ? 2.710 -12.477 -8.980 1.00 96.44 87 TRP A CA 1
ATOM 657 C C . TRP A 1 87 ? 3.448 -11.143 -8.857 1.00 96.44 87 TRP A C 1
ATOM 659 O O . TRP A 1 87 ? 3.751 -10.523 -9.867 1.00 96.44 87 TRP A O 1
ATOM 669 N N . VAL A 1 88 ? 3.754 -10.719 -7.627 1.00 96.38 88 VAL A N 1
ATOM 670 C CA . VAL A 1 88 ? 4.499 -9.478 -7.359 1.00 96.38 88 VAL A CA 1
ATOM 671 C C . VAL A 1 88 ? 5.939 -9.588 -7.864 1.00 96.38 88 VAL A C 1
ATOM 673 O O . VAL A 1 88 ? 6.445 -8.647 -8.463 1.00 96.38 88 VAL A O 1
ATOM 676 N N . ASP A 1 89 ? 6.581 -10.739 -7.664 1.00 95.19 89 ASP A N 1
ATOM 677 C CA . ASP A 1 89 ? 7.963 -10.989 -8.090 1.00 95.19 89 ASP A CA 1
ATOM 678 C C . ASP A 1 89 ? 8.117 -11.033 -9.620 1.00 95.19 89 ASP A C 1
ATOM 680 O O . ASP A 1 89 ? 9.210 -10.814 -10.137 1.00 95.19 89 ASP A O 1
ATOM 684 N N . ALA A 1 90 ? 7.031 -11.316 -10.345 1.00 96.00 90 ALA A N 1
ATOM 685 C CA . ALA A 1 90 ? 6.999 -11.346 -11.805 1.00 96.00 90 ALA A CA 1
ATOM 686 C C . ALA A 1 90 ? 6.686 -9.980 -12.441 1.00 96.00 90 ALA A C 1
ATOM 688 O O . ALA A 1 90 ? 6.601 -9.893 -13.667 1.00 96.00 90 ALA A O 1
ATOM 689 N N . LEU A 1 91 ? 6.469 -8.931 -11.639 1.00 95.94 91 LEU A N 1
ATOM 690 C CA . LEU A 1 91 ? 6.201 -7.596 -12.161 1.00 95.94 91 LEU A CA 1
ATOM 691 C C . LEU A 1 91 ? 7.457 -6.989 -12.783 1.00 95.94 91 LEU A C 1
ATOM 693 O O . LEU A 1 91 ? 8.542 -7.017 -12.202 1.00 95.94 91 LEU A O 1
ATOM 697 N N . GLU A 1 92 ? 7.267 -6.343 -13.928 1.00 94.12 92 GLU A N 1
ATOM 698 C CA . GLU A 1 92 ? 8.239 -5.384 -14.436 1.00 94.12 92 GLU A CA 1
ATOM 699 C C . GLU A 1 92 ? 8.378 -4.213 -13.453 1.00 94.12 92 GLU A C 1
ATOM 701 O O . GLU A 1 92 ? 7.445 -3.862 -12.723 1.00 94.12 92 GLU A O 1
ATOM 706 N N . VAL A 1 93 ? 9.548 -3.574 -13.442 1.00 89.12 93 VAL A N 1
ATOM 707 C CA . VAL A 1 93 ? 9.850 -2.492 -12.489 1.00 89.12 93 VAL A CA 1
ATOM 708 C C . VAL A 1 93 ? 8.858 -1.330 -12.619 1.00 89.12 93 VAL A C 1
ATOM 710 O O . VAL A 1 93 ? 8.397 -0.805 -11.606 1.00 89.12 93 VAL A O 1
ATOM 713 N N . ASP A 1 94 ? 8.475 -0.966 -13.844 1.00 89.75 94 ASP A N 1
ATOM 714 C CA . ASP A 1 94 ? 7.527 0.126 -14.106 1.00 89.75 94 ASP A CA 1
ATOM 715 C C . ASP A 1 94 ? 6.120 -0.185 -13.565 1.00 89.75 94 ASP A C 1
ATOM 717 O O . ASP A 1 94 ? 5.456 0.675 -12.973 1.00 89.75 94 ASP A O 1
ATOM 721 N N . ASP A 1 95 ? 5.689 -1.439 -13.702 1.00 94.56 95 ASP A N 1
ATOM 722 C CA . ASP A 1 95 ? 4.424 -1.943 -13.164 1.00 94.56 95 ASP A CA 1
ATOM 723 C C . ASP A 1 95 ? 4.450 -1.960 -11.629 1.00 94.56 95 ASP A C 1
ATOM 725 O O . ASP A 1 95 ? 3.491 -1.533 -10.979 1.00 94.56 95 ASP A O 1
ATOM 729 N N . ALA A 1 96 ? 5.565 -2.387 -11.029 1.00 91.88 96 ALA A N 1
ATOM 730 C CA . ALA A 1 96 ? 5.748 -2.380 -9.581 1.00 91.88 96 ALA A CA 1
ATOM 731 C C . ALA A 1 96 ? 5.725 -0.955 -9.002 1.00 91.88 96 ALA A C 1
ATOM 733 O O . ALA A 1 96 ? 5.077 -0.723 -7.979 1.00 91.88 96 ALA A O 1
ATOM 734 N N . ILE A 1 97 ? 6.371 0.011 -9.666 1.00 88.62 97 ILE A N 1
ATOM 735 C CA . ILE A 1 97 ? 6.344 1.430 -9.277 1.00 88.62 97 ILE A CA 1
ATOM 736 C C . ILE A 1 97 ? 4.918 1.976 -9.367 1.00 88.62 97 ILE A C 1
ATOM 738 O O . ILE A 1 97 ? 4.429 2.568 -8.405 1.00 88.62 97 ILE A O 1
ATOM 742 N N . THR A 1 98 ? 4.228 1.732 -10.483 1.00 91.56 98 THR A N 1
ATOM 743 C CA . THR A 1 98 ? 2.848 2.195 -10.699 1.00 91.56 98 THR A CA 1
ATOM 744 C C . THR A 1 98 ? 1.906 1.644 -9.630 1.00 91.56 98 THR A C 1
ATOM 746 O O . THR A 1 98 ? 1.128 2.390 -9.028 1.00 91.56 98 THR A O 1
ATOM 749 N N . LEU A 1 99 ? 2.010 0.344 -9.341 1.00 93.31 99 LEU A N 1
ATOM 750 C CA . LEU A 1 99 ? 1.236 -0.307 -8.292 1.00 93.31 99 LEU A CA 1
ATOM 751 C C . LEU A 1 99 ? 1.553 0.283 -6.911 1.00 93.31 99 LEU A C 1
ATOM 753 O O . LEU A 1 99 ? 0.634 0.596 -6.155 1.00 93.31 99 LEU A O 1
ATOM 757 N N . PHE A 1 100 ? 2.832 0.460 -6.580 1.00 89.88 100 PHE A N 1
ATOM 758 C CA . PHE A 1 100 ? 3.254 1.007 -5.292 1.00 89.88 100 PHE A CA 1
ATOM 759 C C . PHE A 1 100 ? 2.720 2.425 -5.068 1.00 89.88 100 PHE A C 1
ATOM 761 O O . PHE A 1 100 ? 2.157 2.710 -4.009 1.00 89.88 100 PHE A O 1
ATOM 768 N N . SER A 1 101 ? 2.828 3.292 -6.077 1.00 87.56 101 SER A N 1
ATOM 769 C CA . SER A 1 101 ? 2.303 4.658 -6.038 1.00 87.56 101 SER A CA 1
ATOM 770 C C . SER A 1 101 ? 0.794 4.684 -5.807 1.00 87.56 101 SER A C 1
ATOM 772 O O . SER A 1 101 ? 0.338 5.379 -4.901 1.00 87.56 101 SER A O 1
ATOM 774 N N . ALA A 1 102 ? 0.026 3.883 -6.551 1.00 89.81 102 ALA A N 1
ATOM 775 C CA . ALA A 1 102 ? -1.427 3.827 -6.395 1.00 89.81 102 ALA A CA 1
ATOM 776 C C . ALA A 1 102 ? -1.846 3.319 -5.003 1.00 89.81 102 ALA A C 1
ATOM 778 O O . ALA A 1 102 ? -2.775 3.847 -4.387 1.00 89.81 102 ALA A O 1
ATOM 779 N N . LEU A 1 103 ? -1.141 2.315 -4.469 1.00 89.94 103 LEU A N 1
ATOM 780 C CA . LEU A 1 103 ? -1.383 1.802 -3.120 1.00 89.94 103 LEU A CA 1
ATOM 781 C C . LEU A 1 103 ? -1.071 2.856 -2.055 1.00 89.94 103 LEU A C 1
ATOM 783 O O . LEU A 1 103 ? -1.844 2.998 -1.108 1.00 89.94 103 LEU A O 1
ATOM 787 N N . LEU A 1 104 ? 0.032 3.594 -2.191 1.00 84.56 104 LEU A N 1
ATOM 788 C CA . LEU A 1 104 ? 0.371 4.672 -1.267 1.00 84.56 104 LEU A CA 1
ATOM 789 C C . LEU A 1 104 ? -0.649 5.803 -1.323 1.00 84.56 104 LEU A C 1
ATOM 791 O O . LEU A 1 104 ? -1.125 6.212 -0.272 1.00 84.56 104 LEU A O 1
ATOM 795 N N . GLU A 1 105 ? -1.023 6.273 -2.508 1.00 84.50 105 GLU A N 1
ATOM 796 C CA . GLU A 1 105 ? -1.973 7.375 -2.678 1.00 84.50 105 GLU A CA 1
ATOM 797 C C . GLU A 1 105 ? -3.331 7.050 -2.045 1.00 84.50 105 GLU A C 1
ATOM 799 O O . GLU A 1 105 ? -3.802 7.782 -1.173 1.00 84.50 105 GLU A O 1
ATOM 804 N N . ALA A 1 106 ? -3.909 5.893 -2.381 1.00 83.94 106 ALA A N 1
ATOM 805 C CA . ALA A 1 106 ? -5.204 5.477 -1.846 1.00 83.94 106 ALA A CA 1
ATOM 806 C C . ALA A 1 106 ? -5.197 5.290 -0.317 1.00 83.94 106 ALA A C 1
ATOM 808 O O . ALA A 1 106 ? -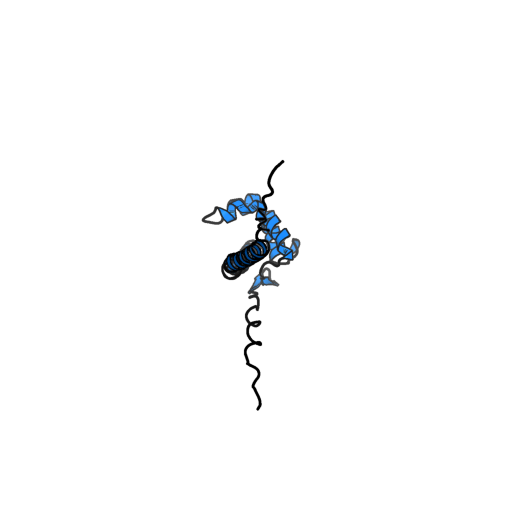6.215 5.504 0.349 1.00 83.94 106 ALA A O 1
ATOM 809 N N . ASN A 1 107 ? -4.062 4.878 0.260 1.00 83.19 107 ASN A N 1
ATOM 810 C CA . ASN A 1 107 ? -3.941 4.679 1.701 1.00 83.19 107 ASN A CA 1
ATOM 811 C C . ASN A 1 107 ? -3.600 5.976 2.444 1.00 83.19 107 ASN A C 1
ATOM 813 O O . ASN A 1 107 ? -4.244 6.278 3.447 1.00 83.19 107 ASN A O 1
ATOM 817 N N . LEU A 1 108 ? -2.650 6.773 1.959 1.00 80.25 108 LEU A N 1
ATOM 818 C CA . LEU A 1 108 ? -2.270 8.046 2.573 1.00 80.25 108 LEU A CA 1
ATOM 819 C C . LEU A 1 108 ? -3.423 9.049 2.546 1.00 80.25 108 LEU A C 1
ATOM 821 O O . LEU A 1 108 ? -3.692 9.677 3.571 1.00 80.25 108 LEU A O 1
ATOM 825 N N . ASP A 1 109 ? -4.147 9.157 1.430 1.00 76.94 109 ASP A N 1
ATOM 826 C CA . ASP A 1 109 ? -5.275 10.084 1.315 1.00 76.94 109 ASP A CA 1
ATOM 827 C C . ASP A 1 109 ? -6.399 9.727 2.301 1.00 76.94 109 ASP A C 1
ATOM 829 O O . ASP A 1 109 ? -6.914 10.591 3.016 1.00 76.94 109 ASP A O 1
ATOM 833 N N . PHE A 1 110 ? -6.700 8.432 2.457 1.00 78.88 110 PHE A N 1
ATOM 834 C CA . PHE A 1 110 ? -7.653 7.954 3.460 1.00 78.88 110 PHE A CA 1
ATOM 835 C C . PHE A 1 110 ? -7.217 8.287 4.892 1.00 78.88 110 PHE A C 1
ATOM 837 O O . PHE A 1 110 ? -8.020 8.793 5.686 1.00 78.88 110 PHE A O 1
ATOM 844 N N . PHE A 1 111 ? -5.956 8.023 5.239 1.00 74.50 111 PHE A N 1
ATOM 845 C CA . PHE A 1 111 ? -5.450 8.317 6.578 1.00 74.50 111 PHE A CA 1
ATOM 846 C C . PHE A 1 111 ? -5.487 9.821 6.874 1.00 74.50 111 PHE A C 1
ATOM 848 O O . PHE A 1 111 ? -5.957 10.214 7.944 1.00 74.50 111 PHE A O 1
ATOM 855 N N . ALA A 1 112 ? -5.074 10.655 5.918 1.00 73.00 112 ALA A N 1
ATOM 856 C CA . ALA A 1 112 ? -5.049 12.105 6.063 1.00 73.00 112 ALA A CA 1
ATOM 857 C C . ALA A 1 112 ? -6.452 12.722 6.148 1.00 73.00 112 ALA A C 1
ATOM 859 O O . ALA A 1 112 ? -6.710 13.546 7.026 1.00 73.00 112 ALA A O 1
ATOM 860 N N . ARG A 1 113 ? -7.378 12.316 5.269 1.00 73.94 113 ARG A N 1
ATOM 861 C CA . ARG A 1 113 ? -8.709 12.937 5.162 1.00 73.94 113 ARG A CA 1
ATOM 862 C C . ARG A 1 113 ? -9.757 12.335 6.083 1.00 73.94 113 ARG A C 1
ATOM 864 O O . ARG A 1 113 ? -10.712 13.027 6.428 1.00 73.94 113 ARG A O 1
ATOM 871 N N . ARG A 1 114 ? -9.629 11.058 6.458 1.00 72.62 114 ARG A N 1
ATOM 872 C CA . ARG A 1 114 ? -10.662 10.344 7.227 1.00 72.62 114 ARG A CA 1
ATOM 873 C C . ARG A 1 114 ? -10.193 9.878 8.596 1.00 72.62 114 ARG A C 1
ATOM 875 O O . ARG A 1 114 ? -10.927 10.073 9.555 1.00 72.62 114 ARG A O 1
ATOM 882 N N . VAL A 1 115 ? -8.998 9.302 8.732 1.00 73.00 115 VAL A N 1
ATOM 883 C CA . VAL A 1 115 ? -8.568 8.722 10.022 1.00 73.00 115 VAL A CA 1
ATOM 884 C C . VAL A 1 115 ? -8.061 9.787 10.994 1.00 73.00 115 VAL A C 1
ATOM 886 O O . VAL A 1 115 ? -8.565 9.875 12.114 1.00 73.00 115 VAL A O 1
ATOM 889 N N . LEU A 1 116 ? -7.091 10.611 10.584 1.00 77.69 116 LEU A N 1
ATOM 890 C CA . LEU A 1 116 ? -6.475 11.619 11.455 1.00 77.69 116 LEU A CA 1
ATOM 891 C C . LEU A 1 116 ? -7.492 12.590 12.084 1.00 77.69 116 LEU A C 1
AT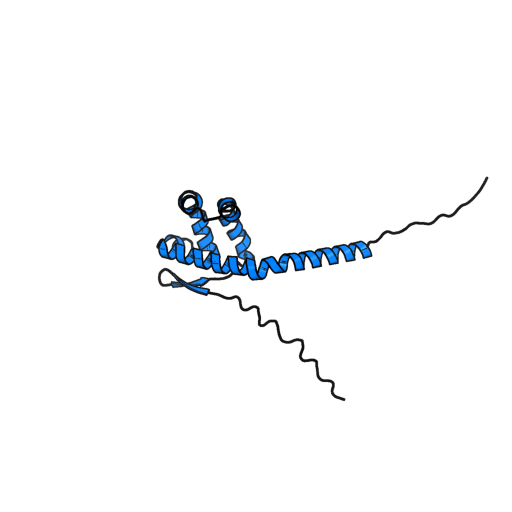OM 893 O O . LEU A 1 116 ? -7.390 12.821 13.289 1.00 77.69 116 LEU A O 1
ATOM 897 N N . PRO A 1 117 ? -8.505 13.109 11.361 1.00 78.25 117 PRO A N 1
ATOM 898 C CA . PRO A 1 117 ? -9.492 14.016 11.952 1.00 78.25 117 PRO A CA 1
ATOM 899 C C . PRO A 1 117 ? -10.403 13.360 13.001 1.00 78.25 117 PRO A C 1
ATOM 901 O O . PRO A 1 117 ? -10.892 14.040 13.905 1.00 78.25 117 PRO A O 1
ATOM 904 N N . LEU A 1 118 ? -10.637 12.046 12.903 1.00 74.06 118 LEU A N 1
ATOM 905 C CA . LEU A 1 118 ? -11.514 11.310 13.820 1.00 74.06 118 LEU A CA 1
ATOM 906 C C . LEU A 1 118 ? -10.821 10.963 15.145 1.00 74.06 118 LEU A C 1
ATOM 908 O O . LEU A 1 118 ? -11.487 10.868 16.178 1.00 74.06 118 LEU A O 1
ATOM 912 N N . LEU A 1 119 ? -9.492 10.807 15.151 1.00 73.75 119 LEU A N 1
ATOM 913 C CA . LEU A 1 119 ? -8.744 10.400 16.347 1.00 73.75 119 LEU A CA 1
ATOM 914 C C . LEU A 1 119 ? -8.912 11.369 17.536 1.00 73.75 119 LEU A C 1
ATOM 916 O O . LEU A 1 119 ? -9.249 10.890 18.623 1.00 73.75 119 LEU A O 1
ATOM 920 N N . PRO A 1 120 ? -8.765 12.704 17.387 1.00 77.50 120 PRO A N 1
ATOM 921 C CA . PRO A 1 120 ? -8.988 13.637 18.492 1.00 77.50 120 PRO A CA 1
ATOM 922 C C . PRO A 1 120 ? -10.425 13.608 19.018 1.00 77.50 120 PRO A C 1
ATOM 924 O O . PRO A 1 120 ? -10.640 13.749 20.220 1.00 77.50 120 PRO A O 1
ATOM 927 N N . GLN A 1 121 ? -11.409 13.397 18.138 1.00 77.81 121 GLN A N 1
ATOM 928 C CA . GLN A 1 121 ? -12.823 13.355 18.514 1.00 77.81 121 GLN A CA 1
ATOM 929 C C . GLN A 1 121 ? -13.127 12.129 19.377 1.00 77.81 121 GLN A C 1
ATOM 931 O O . GLN A 1 121 ? -13.708 12.260 20.454 1.00 77.81 121 GLN A O 1
ATOM 936 N N . VAL A 1 122 ? -12.674 10.948 18.948 1.00 78.56 122 VAL A N 1
ATOM 937 C CA . VAL A 1 122 ? -12.853 9.698 19.699 1.00 78.56 122 VAL A CA 1
ATOM 938 C C . VAL A 1 122 ? -12.106 9.758 21.032 1.00 78.56 122 VAL A C 1
ATOM 940 O O . VAL A 1 122 ? -12.677 9.431 22.073 1.00 78.56 122 VAL A O 1
ATOM 943 N N . MET A 1 123 ? -10.859 10.237 21.039 1.00 78.81 123 MET A N 1
ATOM 944 C CA . MET A 1 123 ? -10.077 10.374 22.274 1.00 78.81 123 MET A CA 1
ATOM 945 C C . MET A 1 123 ? -10.692 11.395 23.239 1.00 78.81 123 MET A C 1
ATOM 947 O O . MET A 1 123 ? -10.742 11.149 24.444 1.00 78.81 123 MET A O 1
ATOM 951 N N . GLY A 1 124 ? -11.224 12.507 22.726 1.00 77.75 124 GLY A N 1
ATOM 952 C CA . GLY A 1 124 ? -11.951 13.500 23.518 1.00 77.75 124 GLY A CA 1
ATOM 953 C C . GLY A 1 124 ? -13.231 12.938 24.140 1.00 77.75 124 GLY A C 1
ATOM 954 O O . GLY A 1 124 ? -13.483 13.155 25.324 1.00 77.75 124 GLY A O 1
ATOM 955 N N . GLN A 1 125 ? -14.004 12.150 23.387 1.00 79.88 125 GLN A N 1
ATOM 956 C CA . GLN A 1 125 ? -15.198 11.464 23.896 1.00 79.88 125 GLN A CA 1
ATOM 957 C C . GLN A 1 125 ? -14.860 10.433 24.979 1.00 79.88 125 GLN A C 1
ATOM 959 O O . GLN A 1 125 ? -15.548 10.365 25.999 1.00 79.88 125 GLN A O 1
ATOM 964 N N . LEU A 1 126 ? -13.800 9.642 24.781 1.00 79.19 126 LEU A N 1
ATOM 965 C CA . LEU A 1 126 ? -13.332 8.665 25.766 1.00 79.19 126 LEU A CA 1
ATOM 966 C C . LEU A 1 126 ? -12.866 9.349 27.052 1.00 79.19 126 LEU A C 1
ATOM 968 O O . LEU A 1 126 ? -13.248 8.924 28.142 1.00 79.19 126 LEU A O 1
ATOM 972 N N . ARG A 1 127 ? -12.105 10.441 26.935 1.00 82.50 127 ARG A N 1
ATOM 973 C CA . ARG A 1 127 ? -11.663 11.240 28.080 1.00 82.50 127 ARG A CA 1
ATOM 974 C C . ARG A 1 127 ? -12.843 11.876 28.819 1.00 82.50 127 ARG A C 1
ATOM 976 O O . ARG A 1 127 ? -12.921 11.746 30.034 1.00 82.50 127 ARG A O 1
ATOM 983 N N . GLY A 1 128 ? -13.792 12.482 28.105 1.00 76.81 128 GLY A N 1
ATOM 984 C CA . GLY A 1 128 ? -14.993 13.067 28.710 1.00 76.81 128 GLY A CA 1
ATOM 985 C C . GLY A 1 128 ? -15.852 12.028 29.438 1.00 76.81 128 GLY A C 1
ATOM 986 O O . GLY A 1 128 ? -16.313 12.275 30.550 1.00 76.81 128 GLY A O 1
ATOM 987 N N . LYS A 1 129 ? -15.998 10.822 28.872 1.00 77.12 129 LYS A N 1
ATOM 988 C CA . LYS A 1 129 ? -16.641 9.690 29.559 1.00 77.12 129 LYS A CA 1
ATOM 989 C C . LYS A 1 129 ? -15.867 9.246 30.803 1.00 77.12 129 LYS A C 1
ATOM 991 O O . LYS A 1 129 ? -16.486 8.982 31.828 1.00 77.12 129 LYS A O 1
ATOM 996 N N . ALA A 1 130 ? -14.538 9.178 30.745 1.00 76.25 130 ALA A N 1
ATOM 997 C CA . ALA A 1 130 ? -13.708 8.826 31.897 1.00 76.25 130 ALA A CA 1
ATOM 998 C C . ALA A 1 130 ? -13.803 9.870 33.028 1.00 76.25 130 ALA A C 1
ATOM 1000 O O . ALA A 1 130 ? -13.895 9.505 34.200 1.00 76.25 130 ALA A O 1
ATOM 1001 N N . GLU A 1 131 ? -13.855 11.161 32.694 1.00 79.44 131 GLU A N 1
ATOM 1002 C CA . GLU A 1 131 ? -14.050 12.263 33.647 1.00 79.44 131 GLU A CA 1
ATOM 1003 C C . GLU A 1 131 ? -15.466 12.237 34.263 1.00 79.44 131 GLU A C 1
ATOM 1005 O O . GLU A 1 131 ? -15.627 12.419 35.471 1.00 79.44 131 GLU A O 1
ATOM 1010 N N . GLN A 1 132 ? -16.500 11.914 33.478 1.00 74.62 132 GLN A N 1
ATOM 1011 C CA . GLN A 1 132 ? -17.868 11.710 33.979 1.00 74.62 132 GLN A CA 1
ATOM 1012 C C . GLN A 1 132 ? -17.968 10.512 34.934 1.00 74.62 132 GLN A C 1
ATOM 1014 O O . GLN A 1 132 ? -18.582 10.609 35.993 1.00 74.62 132 GLN A O 1
ATOM 1019 N N . LEU A 1 133 ? -17.314 9.394 34.610 1.00 74.50 133 LEU A N 1
ATOM 1020 C CA . LEU A 1 133 ? -17.239 8.232 35.501 1.00 74.50 133 LEU A CA 1
ATOM 1021 C C . LEU A 1 133 ? -16.444 8.538 36.781 1.00 74.50 133 LEU A C 1
ATOM 1023 O O . LEU A 1 133 ? -16.797 8.050 37.850 1.00 74.50 133 LEU A O 1
ATOM 1027 N N . SER A 1 134 ? -15.418 9.389 36.700 1.00 71.25 134 SER A N 1
ATOM 1028 C CA . SER A 1 134 ? -14.613 9.803 37.859 1.00 71.25 134 SER A CA 1
ATOM 1029 C C . SER A 1 134 ? -15.340 10.802 38.767 1.00 71.25 134 SER A C 1
ATOM 1031 O O . SER A 1 134 ? -15.161 10.774 39.980 1.00 71.25 134 SER A O 1
ATOM 1033 N N . THR A 1 135 ? -16.196 11.663 38.210 1.00 62.44 135 THR A N 1
ATOM 1034 C CA . THR A 1 135 ? -17.036 12.599 38.985 1.00 62.44 135 THR A CA 1
ATOM 1035 C C . THR A 1 135 ? -18.231 11.905 39.639 1.00 62.44 135 THR A C 1
ATOM 1037 O O . THR A 1 135 ? -18.591 12.255 40.761 1.00 62.44 135 THR A O 1
ATOM 1040 N N . LEU A 1 136 ? -18.784 10.862 39.007 1.00 55.97 136 LEU A N 1
ATOM 1041 C CA . LEU A 1 136 ? -19.748 9.939 39.627 1.00 55.97 136 LEU A CA 1
ATOM 1042 C C . LEU A 1 136 ? -19.119 9.080 40.741 1.00 55.97 136 LEU A C 1
ATOM 1044 O O . LEU A 1 136 ? -19.831 8.631 41.634 1.00 55.97 136 LEU A O 1
ATOM 1048 N N . ALA A 1 137 ? -17.796 8.892 40.716 1.00 54.91 137 ALA A N 1
ATOM 1049 C CA . ALA A 1 137 ? -17.011 8.249 41.773 1.00 54.91 137 ALA A CA 1
ATOM 1050 C C . ALA A 1 137 ? -16.457 9.240 42.828 1.00 54.91 137 ALA A C 1
ATOM 1052 O O . ALA A 1 137 ? -15.600 8.866 43.631 1.00 54.91 137 ALA A O 1
ATOM 1053 N N . GLY A 1 138 ? -16.918 10.502 42.828 1.00 48.91 138 GLY A N 1
ATOM 1054 C CA . GLY A 1 138 ? -16.469 11.556 43.745 1.00 48.91 138 GLY A CA 1
ATOM 1055 C C . GLY A 1 138 ? -16.628 11.216 45.241 1.00 48.91 138 GLY A C 1
ATOM 1056 O O . GLY A 1 138 ? -17.443 10.376 45.616 1.00 48.91 138 GLY A O 1
ATOM 1057 N N . PRO A 1 139 ? -15.834 11.866 46.114 1.00 48.12 139 PRO A N 1
ATOM 1058 C CA . PRO A 1 139 ? -15.377 11.329 47.391 1.00 48.12 139 PRO A CA 1
ATOM 1059 C C . PRO A 1 139 ? -16.516 11.147 48.391 1.00 48.12 139 PRO A C 1
ATOM 1061 O O . PRO A 1 139 ? -17.264 12.085 48.669 1.00 48.12 139 PRO A O 1
ATOM 1064 N N . THR A 1 140 ? -16.574 9.979 49.033 1.00 48.12 140 THR A N 1
ATOM 1065 C CA . THR A 1 140 ? -17.302 9.818 50.293 1.00 48.12 140 THR A CA 1
ATOM 1066 C C . THR A 1 140 ? -16.673 10.754 51.326 1.00 48.12 140 THR A C 1
ATOM 1068 O O . THR A 1 140 ? -15.677 10.435 51.975 1.00 48.12 140 THR A O 1
ATOM 1071 N N . ALA A 1 141 ? -17.221 11.962 51.438 1.00 46.34 141 ALA A N 1
ATOM 1072 C CA . ALA A 1 141 ? -16.855 12.944 52.437 1.00 46.34 141 ALA A CA 1
ATOM 1073 C C . ALA A 1 141 ? -17.364 12.477 53.806 1.00 46.34 141 ALA A C 1
ATOM 1075 O O . ALA A 1 141 ? -18.456 12.841 54.235 1.00 46.34 141 ALA A O 1
ATOM 1076 N N . SER A 1 142 ? -16.560 11.699 54.529 1.00 42.53 142 SER A N 1
ATOM 1077 C CA . SER A 1 142 ? -16.786 11.469 55.957 1.00 42.53 142 SER A CA 1
ATOM 1078 C C . SER A 1 142 ? -16.338 12.696 56.751 1.00 42.53 142 SER A C 1
ATOM 1080 O O . SER A 1 142 ? -15.256 12.730 57.332 1.00 42.53 142 SER A O 1
ATOM 1082 N N . LYS A 1 143 ? -17.188 13.726 56.794 1.00 47.59 143 LYS A N 1
ATOM 1083 C CA . LYS A 1 143 ? -17.259 14.619 57.956 1.00 47.59 143 LYS A CA 1
ATOM 1084 C C . LYS A 1 143 ? -18.376 14.109 58.860 1.00 47.59 143 LYS A C 1
ATOM 1086 O O . LYS A 1 143 ? -19.534 14.453 58.666 1.00 47.59 143 LYS A O 1
ATOM 1091 N N . ALA A 1 144 ? -18.008 13.337 59.874 1.00 37.34 144 ALA A N 1
ATOM 1092 C CA . ALA A 1 144 ? -18.820 13.172 61.071 1.00 37.34 144 ALA A CA 1
ATOM 1093 C C . ALA A 1 144 ? -17.932 13.488 62.276 1.00 37.34 144 ALA A C 1
ATOM 1095 O O . ALA A 1 144 ? -17.220 12.645 62.810 1.00 37.34 144 ALA A O 1
ATOM 1096 N N . SER A 1 145 ? -17.927 14.770 62.636 1.00 53.66 145 SER A N 1
ATOM 1097 C CA . SER A 1 145 ? -17.516 15.218 63.958 1.00 53.66 145 SER A CA 1
ATOM 1098 C C . SER A 1 145 ? -18.661 14.919 64.923 1.00 53.66 145 SER A C 1
ATOM 1100 O O . SER A 1 145 ? -19.778 15.376 64.690 1.00 53.66 145 SER A O 1
ATOM 1102 N N . SER A 1 146 ? -18.393 14.206 66.016 1.00 55.16 146 SER A N 1
ATOM 1103 C CA . SER A 1 146 ? -19.228 14.276 67.218 1.00 55.16 146 SER A CA 1
ATOM 1104 C C . SER A 1 146 ? -18.379 14.077 68.475 1.00 55.16 146 SER A C 1
ATOM 1106 O O . SER A 1 146 ? -17.850 12.999 68.733 1.00 55.16 146 SER A O 1
ATOM 1108 N N . LYS A 1 147 ? -18.250 15.174 69.227 1.00 53.88 147 LYS A N 1
ATOM 1109 C CA . LYS A 1 147 ? -17.780 15.295 70.617 1.00 53.88 147 LYS A CA 1
ATOM 1110 C C . LYS A 1 147 ? -18.468 14.309 71.576 1.00 53.88 147 LYS A C 1
ATOM 1112 O O . LYS A 1 147 ? -19.684 14.186 71.504 1.00 53.88 147 LYS A O 1
ATOM 1117 N N . MET A 1 148 ? -17.724 13.814 72.575 1.00 43.84 148 MET A N 1
ATOM 1118 C CA . MET A 1 148 ? -18.178 13.584 73.969 1.00 43.84 148 MET A CA 1
ATOM 1119 C C . MET A 1 148 ? -16.919 13.335 74.840 1.00 43.84 148 MET A C 1
ATOM 1121 O O . MET A 1 148 ? -16.193 12.390 74.570 1.00 43.84 148 MET A O 1
ATOM 1125 N N . ALA A 1 149 ? -16.383 14.291 75.610 1.00 47.69 149 ALA A N 1
ATOM 1126 C CA . ALA A 1 149 ? -16.786 14.803 76.932 1.00 47.69 149 ALA A CA 1
ATOM 1127 C C . ALA A 1 149 ? -16.596 13.809 78.111 1.00 47.69 149 ALA A C 1
ATOM 1129 O O . ALA A 1 149 ? -17.428 12.936 78.314 1.00 47.69 149 ALA A O 1
ATOM 1130 N N . THR A 1 150 ? -15.522 14.055 78.887 1.00 58.53 150 THR A N 1
ATOM 1131 C CA . THR A 1 150 ? -15.325 13.877 80.354 1.00 58.53 150 THR A CA 1
ATOM 1132 C C . THR A 1 150 ? -15.590 12.530 81.042 1.00 58.53 150 THR A C 1
ATOM 1134 O O . THR A 1 150 ? -16.742 12.137 81.196 1.00 58.53 150 THR A O 1
ATOM 1137 N N . ALA A 1 151 ? -14.532 11.970 81.646 1.00 51.06 151 ALA A N 1
ATOM 1138 C CA . ALA A 1 151 ? -14.406 11.743 83.096 1.00 51.06 151 ALA A CA 1
ATOM 1139 C C . ALA A 1 151 ? -12.918 11.621 83.469 1.00 51.06 151 ALA A C 1
ATOM 1141 O O . ALA A 1 151 ? -12.187 10.958 82.699 1.00 51.06 151 ALA A O 1
#

pLDDT: mean 75.42, std 17.12, range [37.34, 96.44]

Foldseek 3Di:
DDDDDPPPPDDDVPPPPQDWDWDAFPNDIFTFGADDPVLVVQLCVLCVVVVCQVPPDPDRPVVCCVPPRVVSLLSNLCSRRVHDSVVSVPGDPVRSVVSSVSNCCSHVCCCVPPVVVCVVVVVVVVVVVVVVVVVVVDDPPPPDDDDDDDD